Protein AF-A0AAW1UEE5-F1 (afdb_monomer_lite)

Organism: NCBI:txid420089

InterPro domains:
  IPR000192 Aminotransferase class V domain [PF00266] (2-123)
  IPR015421 Pyridoxal phosphate-dependent transferase, major domain [G3DSA:3.40.640.10] (1-129)
  IPR015424 Pyridoxal phosphate-dependent transferase [SSF53383] (2-123)
  IPR022278 Phosphoserine aminotransferase [PTHR43247] (2-123)

Foldseek 3Di:
DKDKDWDFLLVLLLVCLVVQCPQQQEEEFAPLDDSSVSSQVSNVVRGHYHYQDDDDDVDRADDDDLVSGPDDLRGREYEYEQDDPVRNHHNPDDRQDPRPHAYEYECQVPPPPDDDPPVRGQWYWYGPDRTMIMIDGD

Secondary structure (DSSP, 8-state):
-EEEEESHHHHHHHHHHHHHTTTTSEEEEE--SHHHHHHHHHHTTTSEEEEEE-S--SSTTPPPPGGG----TT-S-EEEESEETTTTEE-SS----TT-PPEEEE-TTTTTTS---GGG-SEEEEEEETTEEEEEE-

Radius of gyration: 13.69 Å; chains: 1; bounding box: 31×35×30 Å

Sequence (138 aa):
MVLFMQGGELGGFATIALNRINTTWSADYILTGTLSNEAAKETAKYGKVNPLVYPLADRPGSIPDQLSWNLNRDTSYFYYCDNKTVDGVEFPFISNNPHNVPLVADMSSSTMIKSVYVSKFGLESAILSDYISILIFI

pLDDT: mean 71.36, std 13.3, range [38.03, 91.62]

Structure (mmCIF, N/CA/C/O backbone):
data_AF-A0AAW1UEE5-F1
#
_entry.id   AF-A0AAW1UEE5-F1
#
loop_
_atom_site.group_PDB
_atom_site.id
_atom_site.type_symbol
_atom_site.label_atom_id
_atom_site.label_alt_id
_atom_site.label_comp_id
_atom_site.label_asym_id
_atom_site.label_entity_id
_atom_site.label_seq_id
_atom_site.pdbx_PDB_ins_code
_atom_site.Cartn_x
_atom_site.Cartn_y
_atom_site.Cartn_z
_atom_site.occupancy
_atom_site.B_iso_or_equiv
_atom_site.auth_seq_id
_atom_site.auth_comp_id
_atom_site.auth_asym_id
_atom_site.auth_atom_id
_atom_site.pdbx_PDB_model_num
ATOM 1 N N . MET A 1 1 ? -8.490 18.384 -2.242 1.00 68.81 1 MET A N 1
ATOM 2 C CA . MET A 1 1 ? -7.670 19.099 -1.234 1.00 68.81 1 MET A CA 1
ATOM 3 C C . MET A 1 1 ? -6.231 18.615 -1.342 1.00 68.81 1 MET A C 1
ATOM 5 O O . MET A 1 1 ? -6.036 17.416 -1.480 1.00 68.81 1 MET A O 1
ATOM 9 N N . VAL A 1 2 ? -5.241 19.511 -1.286 1.00 71.94 2 VAL A N 1
ATOM 10 C CA . VAL A 1 2 ? -3.809 19.153 -1.339 1.00 71.94 2 VAL A CA 1
ATOM 11 C C . VAL A 1 2 ? -3.172 19.463 0.013 1.00 71.94 2 VAL A C 1
ATOM 13 O O . VAL A 1 2 ? -3.335 20.574 0.515 1.00 71.94 2 VAL A O 1
ATOM 16 N N . LEU A 1 3 ? -2.476 18.489 0.598 1.00 71.62 3 LEU A N 1
ATOM 17 C CA . LEU A 1 3 ? -1.823 18.598 1.901 1.00 71.62 3 LEU A CA 1
ATOM 18 C C . LEU A 1 3 ? -0.321 18.326 1.767 1.00 71.62 3 LEU A C 1
ATOM 20 O O . LEU A 1 3 ? 0.074 17.353 1.130 1.00 71.62 3 LEU A O 1
ATOM 24 N N . PHE A 1 4 ? 0.498 19.162 2.406 1.00 75.88 4 PHE A N 1
ATOM 25 C CA . PHE A 1 4 ? 1.945 18.971 2.526 1.00 75.88 4 PHE A CA 1
ATOM 26 C C . PHE A 1 4 ? 2.269 18.548 3.955 1.00 75.88 4 PHE A C 1
ATOM 28 O O . PHE A 1 4 ? 1.895 19.242 4.902 1.00 75.88 4 PHE A O 1
ATOM 35 N N . MET A 1 5 ? 2.953 17.420 4.117 1.00 71.69 5 MET A N 1
ATOM 36 C CA . MET A 1 5 ? 3.274 16.853 5.425 1.00 71.69 5 MET A CA 1
ATOM 37 C C . MET A 1 5 ? 4.755 16.514 5.541 1.00 71.69 5 MET A C 1
ATOM 39 O O . MET A 1 5 ? 5.389 16.076 4.582 1.00 71.69 5 MET A O 1
ATOM 43 N N . GLN A 1 6 ? 5.289 16.694 6.749 1.00 72.06 6 GLN A N 1
ATOM 44 C CA . GLN A 1 6 ? 6.590 16.153 7.131 1.00 72.06 6 GLN A CA 1
ATOM 45 C C . GLN A 1 6 ? 6.452 14.678 7.522 1.00 72.06 6 GLN A C 1
ATOM 47 O O . GLN A 1 6 ? 5.397 14.254 7.992 1.00 72.06 6 GLN A O 1
ATOM 52 N N . GLY A 1 7 ? 7.532 13.914 7.367 1.00 71.38 7 GLY A N 1
ATOM 53 C CA . GLY A 1 7 ? 7.589 12.498 7.757 1.00 71.38 7 GLY A CA 1
ATOM 54 C C . GLY A 1 7 ? 7.940 11.545 6.619 1.00 71.38 7 GLY A C 1
ATOM 55 O O . GLY A 1 7 ? 8.015 10.339 6.854 1.00 71.38 7 GLY A O 1
ATOM 56 N N . GLY A 1 8 ? 8.166 12.082 5.416 1.00 75.00 8 GLY A N 1
ATOM 57 C CA . GLY A 1 8 ? 8.609 11.309 4.263 1.00 75.00 8 GLY A CA 1
ATOM 58 C C . GLY A 1 8 ? 7.694 10.127 3.950 1.00 75.00 8 GLY A C 1
ATOM 59 O O . GLY A 1 8 ? 6.490 10.134 4.235 1.00 75.00 8 GLY A O 1
ATOM 60 N N . GLU A 1 9 ? 8.289 9.096 3.373 1.00 71.56 9 GLU A N 1
ATOM 61 C CA . GLU A 1 9 ? 7.602 7.911 2.869 1.00 71.56 9 GLU A CA 1
ATOM 62 C C . GLU A 1 9 ? 6.808 7.159 3.947 1.00 71.56 9 GLU A C 1
ATOM 64 O O . GLU A 1 9 ? 5.593 6.982 3.835 1.00 71.56 9 GLU A O 1
ATOM 69 N N . LEU A 1 10 ? 7.465 6.819 5.060 1.00 77.19 10 LEU A N 1
ATOM 70 C CA . LEU A 1 10 ? 6.848 6.083 6.168 1.00 77.19 10 LEU A CA 1
ATOM 71 C C . LEU A 1 10 ? 5.711 6.873 6.835 1.00 77.19 10 LEU A C 1
ATOM 73 O O . LEU A 1 10 ? 4.659 6.310 7.145 1.00 77.19 10 LEU A O 1
ATOM 77 N N . GLY A 1 11 ? 5.893 8.185 7.028 1.00 78.56 11 GLY A N 1
ATOM 78 C CA . GLY A 1 11 ? 4.842 9.061 7.552 1.00 78.56 11 GLY A CA 1
ATOM 79 C C . GLY A 1 11 ? 3.645 9.160 6.603 1.00 78.56 11 GLY A C 1
ATOM 80 O O . GLY A 1 11 ? 2.495 9.185 7.050 1.00 78.56 11 GLY A O 1
ATOM 81 N N . GLY A 1 12 ? 3.904 9.147 5.292 1.00 81.25 12 GLY A N 1
ATOM 82 C CA . GLY A 1 12 ? 2.883 9.052 4.253 1.00 81.25 12 GLY A CA 1
ATOM 83 C C . GLY A 1 12 ? 2.066 7.765 4.366 1.00 81.25 12 GLY A C 1
ATOM 84 O O . GLY A 1 12 ? 0.839 7.834 4.442 1.00 81.25 12 GLY A O 1
ATOM 85 N N . PHE A 1 13 ? 2.723 6.606 4.472 1.00 85.00 13 PHE A N 1
ATOM 86 C CA . PHE A 1 13 ? 2.051 5.307 4.608 1.00 85.00 13 PHE A CA 1
ATOM 87 C C . PHE A 1 13 ? 1.159 5.230 5.848 1.00 85.00 13 PHE A C 1
ATOM 89 O O . PHE A 1 13 ? -0.001 4.827 5.746 1.00 85.00 13 PHE A O 1
ATOM 96 N N . ALA A 1 14 ? 1.660 5.679 7.001 1.00 85.12 14 ALA A N 1
ATOM 97 C CA . ALA A 1 14 ? 0.873 5.719 8.230 1.00 85.12 14 ALA A CA 1
ATOM 98 C C . ALA A 1 14 ? -0.343 6.654 8.100 1.00 85.12 14 ALA A C 1
ATOM 100 O O . ALA A 1 14 ? -1.446 6.314 8.530 1.00 85.12 14 ALA A O 1
ATOM 101 N N . THR A 1 15 ? -0.166 7.812 7.457 1.00 84.06 15 THR A N 1
ATOM 102 C CA . THR A 1 15 ? -1.253 8.775 7.234 1.00 84.06 15 THR A CA 1
ATOM 103 C C . THR A 1 15 ? -2.335 8.196 6.326 1.00 84.06 15 THR A C 1
ATOM 105 O O . THR A 1 15 ? -3.519 8.317 6.638 1.00 84.06 15 THR A O 1
ATOM 108 N N . ILE A 1 16 ? -1.952 7.537 5.230 1.00 84.12 16 ILE A N 1
ATOM 109 C CA . ILE A 1 16 ? -2.886 6.854 4.323 1.00 84.12 16 ILE A CA 1
ATOM 110 C C . ILE A 1 16 ? -3.688 5.809 5.094 1.00 84.12 16 ILE A C 1
ATOM 112 O O . ILE A 1 16 ? -4.919 5.850 5.071 1.00 84.12 16 ILE A O 1
ATOM 116 N N . ALA A 1 17 ? -2.994 4.919 5.809 1.00 86.12 17 ALA A N 1
ATOM 117 C CA . ALA A 1 17 ? -3.621 3.841 6.558 1.00 86.12 17 ALA A CA 1
ATOM 118 C C . ALA A 1 17 ? -4.637 4.390 7.567 1.00 86.12 17 ALA A C 1
ATOM 120 O O . ALA A 1 17 ? -5.812 4.038 7.512 1.00 86.12 17 ALA A O 1
ATOM 121 N N . LEU A 1 18 ? -4.229 5.326 8.425 1.00 86.50 18 LEU A N 1
ATOM 122 C CA . LEU A 1 18 ? -5.096 5.889 9.464 1.00 86.50 18 LEU A CA 1
ATOM 123 C C . LEU A 1 18 ? -6.317 6.637 8.907 1.00 86.50 18 LEU A C 1
ATOM 125 O O . LEU A 1 18 ? -7.388 6.587 9.508 1.00 86.50 18 LEU A O 1
ATOM 129 N N . ASN A 1 19 ? -6.185 7.309 7.761 1.00 85.00 19 ASN A N 1
ATOM 130 C CA . ASN A 1 19 ? -7.297 8.052 7.163 1.00 85.00 19 ASN A CA 1
ATOM 131 C C . ASN A 1 19 ? -8.251 7.168 6.349 1.00 85.00 19 ASN A C 1
ATOM 133 O O . ASN A 1 19 ? -9.409 7.547 6.163 1.00 85.00 19 ASN A O 1
ATOM 137 N N . ARG A 1 20 ? -7.783 6.025 5.828 1.00 83.31 20 ARG A N 1
ATOM 138 C CA . ARG A 1 20 ? -8.552 5.205 4.879 1.00 83.31 20 ARG A CA 1
ATOM 139 C C . ARG A 1 20 ? -8.969 3.835 5.396 1.00 83.31 20 ARG A C 1
ATOM 141 O O . ARG A 1 20 ? -9.909 3.287 4.844 1.00 83.31 20 ARG A O 1
ATOM 148 N N . ILE A 1 21 ? -8.375 3.292 6.459 1.00 87.00 21 ILE A N 1
ATOM 149 C CA . ILE A 1 21 ? -8.714 1.944 6.966 1.00 87.00 21 ILE A CA 1
ATOM 150 C C . ILE A 1 21 ? -10.038 1.874 7.751 1.00 87.00 21 ILE A C 1
ATOM 152 O O . ILE A 1 21 ? -10.504 0.798 8.110 1.00 87.00 21 ILE A O 1
ATOM 156 N N . ASN A 1 22 ? -10.659 3.018 8.035 1.00 82.69 22 ASN A N 1
ATOM 157 C CA . ASN A 1 22 ? -11.736 3.164 9.020 1.00 82.69 22 ASN A CA 1
ATOM 158 C C . ASN A 1 22 ? -13.105 2.570 8.628 1.00 82.69 22 ASN A C 1
ATOM 160 O O . ASN A 1 22 ? -13.995 2.531 9.474 1.00 82.69 22 ASN A O 1
ATOM 164 N N . THR A 1 23 ? -13.301 2.131 7.381 1.00 81.19 23 THR A N 1
ATOM 165 C CA . THR A 1 23 ? -14.616 1.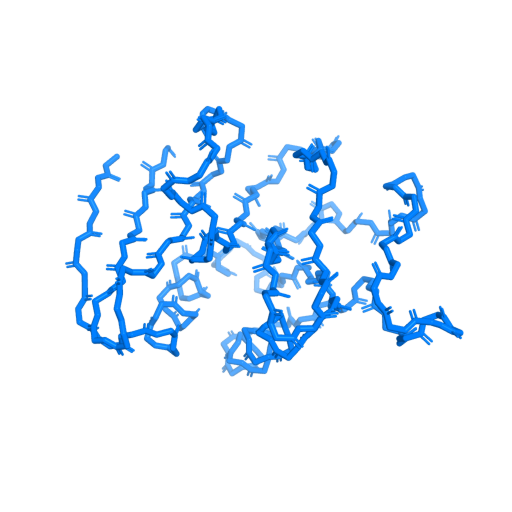650 6.915 1.00 81.19 23 THR A CA 1
ATOM 166 C C . THR A 1 23 ? -14.843 0.187 7.289 1.00 81.19 23 THR A C 1
ATOM 168 O O . THR A 1 23 ? -15.888 -0.171 7.824 1.00 81.19 23 THR A O 1
ATOM 171 N N . THR A 1 24 ? -13.850 -0.664 7.040 1.00 86.44 24 THR A N 1
ATOM 172 C CA . THR A 1 24 ? -13.925 -2.121 7.241 1.00 86.44 24 THR A CA 1
ATOM 173 C C . THR A 1 24 ? -12.729 -2.684 8.001 1.00 86.44 24 THR A C 1
ATOM 175 O O . THR A 1 24 ? -12.647 -3.894 8.204 1.00 86.44 24 THR A O 1
ATOM 178 N N . TRP A 1 25 ? -11.790 -1.829 8.423 1.00 89.06 25 TRP A N 1
ATOM 179 C CA . TRP A 1 25 ? -10.540 -2.223 9.079 1.00 89.06 25 TRP A CA 1
ATOM 180 C C . TRP A 1 25 ? -9.696 -3.195 8.253 1.00 89.06 25 TRP A C 1
ATOM 182 O O . TRP A 1 25 ? -8.877 -3.940 8.795 1.00 89.06 25 TRP A O 1
ATOM 192 N N . SER A 1 26 ? -9.897 -3.192 6.934 1.00 90.25 26 SER A N 1
ATOM 193 C CA . SER A 1 26 ? -9.145 -4.003 5.991 1.00 90.25 26 SER A CA 1
ATOM 194 C C . SER A 1 26 ? -8.763 -3.199 4.755 1.00 90.25 26 SER A C 1
ATOM 196 O O . SER A 1 26 ? -9.494 -2.293 4.357 1.00 90.25 26 SER A O 1
ATOM 198 N N . ALA A 1 27 ? -7.597 -3.500 4.193 1.00 88.81 27 ALA A N 1
ATOM 199 C CA . ALA A 1 27 ? -7.069 -2.848 3.006 1.00 88.81 27 ALA A CA 1
ATOM 200 C C . ALA A 1 27 ? -6.366 -3.864 2.108 1.00 88.81 27 ALA A C 1
ATOM 202 O O . ALA A 1 27 ? -5.677 -4.772 2.585 1.00 88.81 27 ALA A O 1
ATOM 203 N N . ASP A 1 28 ? -6.519 -3.691 0.805 1.00 88.56 28 ASP A N 1
ATOM 204 C CA . ASP A 1 28 ? -5.988 -4.607 -0.193 1.00 88.56 28 ASP A CA 1
ATOM 205 C C . ASP A 1 28 ? -4.751 -3.993 -0.846 1.00 88.56 28 ASP A C 1
ATOM 207 O O . ASP A 1 28 ? -4.779 -2.855 -1.314 1.00 88.56 28 ASP A O 1
ATOM 211 N N . TYR A 1 29 ? -3.657 -4.751 -0.867 1.00 86.69 29 TYR A N 1
ATOM 212 C CA . TYR A 1 29 ? -2.350 -4.266 -1.298 1.00 86.69 29 TYR A CA 1
ATOM 213 C C . TYR A 1 29 ? -1.821 -5.073 -2.477 1.00 86.69 29 TYR A C 1
ATOM 215 O O . TYR A 1 29 ? -1.714 -6.300 -2.414 1.00 86.69 29 TYR A O 1
ATOM 223 N N . ILE A 1 30 ? -1.421 -4.372 -3.536 1.00 83.38 30 ILE A N 1
ATOM 224 C CA . ILE A 1 30 ? -0.684 -4.964 -4.651 1.00 83.38 30 ILE A CA 1
ATOM 225 C C . ILE A 1 30 ? 0.807 -4.864 -4.338 1.00 83.38 30 ILE A C 1
ATOM 227 O O . ILE A 1 30 ? 1.381 -3.775 -4.367 1.00 83.38 30 ILE A O 1
ATOM 231 N N . LEU A 1 31 ? 1.432 -5.998 -4.008 1.00 83.06 31 LEU A N 1
ATOM 232 C CA . LEU A 1 31 ? 2.833 -6.038 -3.594 1.00 83.06 31 LEU A CA 1
ATOM 233 C C . LEU A 1 31 ? 3.722 -6.358 -4.794 1.00 83.06 31 LEU A C 1
ATOM 235 O O . LEU A 1 31 ? 3.947 -7.515 -5.142 1.00 83.06 31 LEU A O 1
ATOM 239 N N . THR A 1 32 ? 4.224 -5.310 -5.437 1.00 75.81 32 THR A N 1
ATOM 240 C CA . THR A 1 32 ? 5.096 -5.412 -6.616 1.00 75.81 32 THR A CA 1
ATOM 241 C C . THR A 1 32 ? 6.561 -5.117 -6.310 1.00 75.81 32 THR A C 1
ATOM 243 O O . THR A 1 32 ? 7.431 -5.461 -7.105 1.00 75.81 32 THR A O 1
ATOM 246 N N . GLY A 1 33 ? 6.853 -4.520 -5.154 1.00 75.50 33 GLY A N 1
ATOM 247 C CA . GLY A 1 33 ? 8.205 -4.125 -4.772 1.00 75.50 33 GLY A CA 1
ATOM 248 C C . GLY A 1 33 ? 8.346 -3.724 -3.304 1.00 75.50 33 GLY A C 1
ATOM 249 O O . GLY A 1 33 ? 7.393 -3.791 -2.522 1.00 75.50 33 GLY A O 1
ATOM 250 N N . THR A 1 34 ? 9.546 -3.298 -2.900 1.00 77.88 34 THR A N 1
ATOM 251 C CA . THR A 1 34 ? 9.848 -2.970 -1.486 1.00 77.88 34 THR A CA 1
ATOM 252 C C . THR A 1 34 ? 8.910 -1.914 -0.897 1.00 77.88 34 THR A C 1
ATOM 254 O O . THR A 1 34 ? 8.448 -2.114 0.218 1.00 77.88 34 THR A O 1
ATOM 257 N N . LEU A 1 35 ? 8.541 -0.865 -1.645 1.00 78.06 35 LEU A N 1
ATOM 258 C CA . LEU A 1 35 ? 7.686 0.217 -1.129 1.00 78.06 35 LEU A CA 1
ATOM 259 C C . LEU A 1 35 ? 6.282 -0.280 -0.815 1.00 78.06 35 LEU A C 1
ATOM 261 O O . LEU A 1 35 ? 5.793 -0.111 0.294 1.00 78.06 35 LEU A O 1
ATOM 265 N N . SER A 1 36 ? 5.672 -1.015 -1.747 1.00 80.06 36 SER A N 1
ATOM 266 C CA . SER A 1 36 ? 4.376 -1.651 -1.501 1.00 80.06 36 SER A CA 1
ATOM 267 C C . SER A 1 36 ? 4.409 -2.623 -0.314 1.00 80.06 36 SER A C 1
ATOM 269 O O . SER A 1 36 ? 3.443 -2.695 0.444 1.00 80.06 36 SER A O 1
ATOM 271 N N . ASN A 1 37 ? 5.535 -3.319 -0.098 1.00 84.19 37 ASN A N 1
ATOM 272 C CA . ASN A 1 37 ? 5.729 -4.180 1.070 1.00 84.19 37 ASN A CA 1
ATOM 273 C C . ASN A 1 37 ? 5.862 -3.379 2.372 1.00 84.19 37 ASN A C 1
ATOM 275 O O . ASN A 1 37 ? 5.346 -3.805 3.402 1.00 84.19 37 ASN A O 1
ATOM 279 N N . GLU A 1 38 ? 6.555 -2.243 2.355 1.00 86.44 38 GLU A N 1
ATOM 280 C CA . GLU A 1 38 ? 6.691 -1.361 3.516 1.00 86.44 38 GLU A CA 1
ATOM 281 C C . GLU A 1 38 ? 5.370 -0.678 3.864 1.00 86.44 38 GLU A C 1
ATOM 283 O O . GLU A 1 38 ? 4.960 -0.717 5.022 1.00 86.44 38 GLU A O 1
ATOM 288 N N . ALA A 1 39 ? 4.636 -0.178 2.871 1.00 85.56 39 ALA A N 1
ATOM 289 C CA . ALA A 1 39 ? 3.305 0.388 3.055 1.00 85.56 39 ALA A CA 1
ATOM 290 C C . ALA A 1 39 ? 2.314 -0.639 3.633 1.00 85.56 39 ALA A C 1
ATOM 292 O O . ALA A 1 39 ? 1.532 -0.323 4.535 1.00 85.56 39 ALA A O 1
ATOM 293 N N . ALA A 1 40 ? 2.377 -1.891 3.168 1.00 88.44 40 ALA A N 1
ATOM 294 C CA . ALA A 1 40 ? 1.598 -2.992 3.726 1.00 88.44 40 ALA A CA 1
ATOM 295 C C . ALA A 1 40 ? 1.995 -3.304 5.177 1.00 88.44 40 ALA A C 1
ATOM 297 O O . ALA A 1 40 ? 1.128 -3.445 6.038 1.00 88.44 40 ALA A O 1
ATOM 298 N N . LYS A 1 41 ? 3.298 -3.373 5.479 1.00 89.94 41 LYS A N 1
ATOM 299 C CA . LYS A 1 41 ? 3.791 -3.573 6.853 1.00 89.94 41 LYS A CA 1
ATOM 300 C C . LYS A 1 41 ? 3.353 -2.448 7.787 1.00 89.94 41 LYS A C 1
ATOM 302 O O . LYS A 1 41 ? 2.997 -2.724 8.929 1.00 89.94 41 LYS A O 1
ATOM 307 N 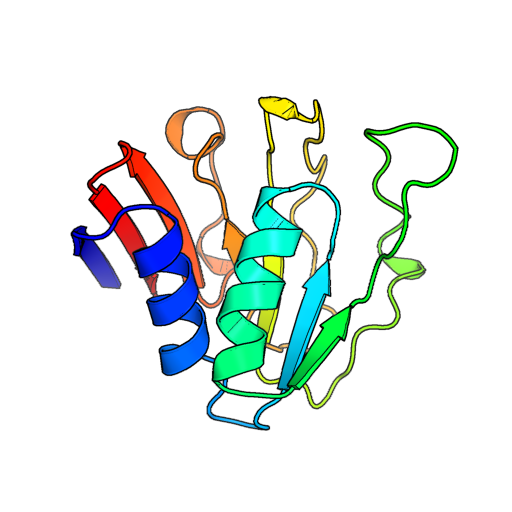N . GLU A 1 42 ? 3.366 -1.205 7.314 1.00 89.94 42 GLU A N 1
ATOM 308 C CA . GLU A 1 42 ? 2.918 -0.055 8.097 1.00 89.94 42 GLU A CA 1
ATOM 309 C C . GLU A 1 42 ? 1.416 -0.140 8.378 1.00 89.94 42 GLU A C 1
ATOM 311 O O . GLU A 1 42 ? 0.978 -0.010 9.518 1.00 89.94 42 GLU A O 1
ATOM 316 N N . THR A 1 43 ? 0.624 -0.467 7.359 1.00 89.56 43 THR A N 1
ATOM 317 C CA . THR A 1 43 ? -0.836 -0.598 7.470 1.00 89.56 43 THR A CA 1
ATOM 318 C C . THR A 1 43 ? -1.257 -1.736 8.391 1.00 89.56 43 THR A C 1
ATOM 320 O O . THR A 1 43 ? -2.230 -1.603 9.136 1.00 89.56 43 THR A O 1
ATOM 323 N N . ALA A 1 44 ? -0.494 -2.831 8.410 1.00 91.00 44 ALA A N 1
ATOM 324 C CA . ALA A 1 44 ? -0.736 -3.971 9.289 1.00 91.00 44 ALA A CA 1
ATOM 325 C C . ALA A 1 44 ? -0.684 -3.615 10.789 1.00 91.00 44 ALA A C 1
ATOM 327 O O . ALA A 1 44 ? -1.188 -4.375 11.612 1.00 91.00 44 ALA A O 1
ATOM 328 N N . LYS A 1 45 ? -0.116 -2.457 11.162 1.00 91.50 45 LYS A N 1
ATOM 329 C CA . LYS A 1 45 ? -0.164 -1.943 12.542 1.00 91.50 45 LYS A CA 1
ATOM 330 C C . LYS A 1 45 ? -1.548 -1.422 12.939 1.00 91.50 45 LYS A C 1
ATOM 332 O O . LYS A 1 45 ? -1.845 -1.355 14.129 1.00 91.50 45 LYS A O 1
ATOM 337 N N . TYR A 1 46 ? -2.372 -1.034 11.964 1.00 90.00 46 TYR A N 1
ATOM 338 C CA . TYR A 1 46 ? -3.646 -0.340 12.177 1.00 90.00 46 TYR A CA 1
ATOM 339 C C . TYR A 1 46 ? -4.870 -1.171 11.776 1.00 90.00 46 TYR A C 1
ATOM 341 O O . TYR A 1 46 ? -5.968 -0.902 12.255 1.00 90.00 46 TYR A O 1
ATOM 349 N N . GLY A 1 47 ? -4.706 -2.183 10.922 1.00 89.31 47 GLY A N 1
ATOM 350 C CA . GLY A 1 47 ? -5.790 -3.080 10.529 1.00 89.31 47 GLY A CA 1
ATOM 351 C C . GLY A 1 47 ? -5.313 -4.254 9.678 1.00 89.31 47 GLY A C 1
ATOM 352 O O . GLY A 1 47 ? -4.124 -4.560 9.610 1.00 89.31 47 GLY A O 1
ATOM 353 N N . LYS A 1 48 ? -6.255 -4.952 9.043 1.00 91.62 48 LYS A N 1
ATOM 354 C CA . LYS A 1 48 ? -5.973 -6.158 8.264 1.00 91.62 48 LYS A CA 1
ATOM 355 C C . LYS A 1 48 ? -5.483 -5.803 6.862 1.00 91.62 48 LYS A C 1
ATOM 357 O O . LYS A 1 48 ? -6.156 -5.093 6.125 1.00 91.62 48 LYS A O 1
ATOM 362 N N . VAL A 1 49 ? -4.355 -6.373 6.458 1.00 89.81 49 VAL A N 1
ATOM 363 C CA . VAL A 1 49 ? -3.854 -6.253 5.085 1.00 89.81 49 VAL A CA 1
ATOM 364 C C . VAL A 1 49 ? -4.137 -7.539 4.323 1.00 89.81 49 VAL A C 1
ATOM 366 O O . VAL A 1 49 ? -3.750 -8.620 4.769 1.00 89.81 49 VAL A O 1
ATOM 369 N N . ASN A 1 50 ? -4.795 -7.419 3.172 1.00 87.81 50 ASN A N 1
ATOM 370 C CA . ASN A 1 50 ? -4.968 -8.510 2.223 1.00 87.81 50 ASN A CA 1
ATOM 371 C C . ASN A 1 50 ? -3.947 -8.326 1.084 1.00 87.81 50 ASN A C 1
ATOM 373 O O . ASN A 1 50 ? -4.113 -7.438 0.244 1.00 87.81 50 ASN A O 1
ATOM 377 N N . PRO A 1 51 ? -2.865 -9.118 1.048 1.00 83.31 51 PRO A N 1
ATOM 378 C CA . PRO A 1 51 ? -1.915 -9.070 -0.054 1.00 83.31 51 PRO A CA 1
ATOM 379 C C . PRO A 1 51 ? -2.534 -9.737 -1.289 1.00 83.31 51 PRO A C 1
ATOM 381 O O . PRO A 1 51 ? -2.850 -10.924 -1.262 1.00 83.31 51 PRO A O 1
ATOM 384 N N . LEU A 1 52 ? -2.718 -8.980 -2.370 1.00 76.00 52 LEU A N 1
ATOM 385 C CA . LEU A 1 52 ? -3.345 -9.474 -3.603 1.00 76.00 52 LEU A CA 1
ATOM 386 C C . LEU A 1 52 ? -2.354 -10.071 -4.595 1.00 76.00 52 LEU A C 1
ATOM 388 O O . LEU A 1 52 ? -2.713 -10.922 -5.405 1.00 76.00 52 LEU A O 1
ATOM 392 N N . VAL A 1 53 ? -1.107 -9.623 -4.531 1.00 68.19 53 VAL A N 1
ATOM 393 C CA . VAL A 1 53 ? -0.017 -10.114 -5.369 1.00 68.19 53 VAL A CA 1
ATOM 394 C C . VAL A 1 53 ? 1.150 -10.399 -4.440 1.00 68.19 53 VAL A C 1
ATOM 396 O O . VAL A 1 53 ? 1.631 -9.492 -3.775 1.00 68.19 53 VAL A O 1
ATOM 399 N N . TYR A 1 54 ? 1.542 -11.667 -4.330 1.00 54.84 54 TYR A N 1
ATOM 400 C CA . TYR A 1 54 ? 2.689 -12.148 -3.554 1.00 54.84 54 TYR A CA 1
ATOM 401 C C . TYR A 1 54 ? 3.022 -13.564 -4.061 1.00 54.84 54 TYR A C 1
ATOM 403 O O . TYR A 1 54 ? 2.099 -14.380 -4.064 1.00 54.84 54 TYR A O 1
ATOM 411 N N . PRO A 1 55 ? 4.250 -13.945 -4.467 1.00 48.75 55 PRO A N 1
ATOM 412 C CA . PRO A 1 55 ? 5.492 -13.201 -4.680 1.00 48.75 55 PRO A CA 1
ATOM 413 C C . PRO A 1 55 ? 5.900 -13.107 -6.173 1.00 48.75 55 PRO A C 1
ATOM 415 O O . PRO A 1 55 ? 5.314 -13.757 -7.033 1.00 48.75 55 PRO A O 1
ATOM 418 N N . LEU A 1 56 ? 6.949 -12.310 -6.430 1.00 47.69 56 LEU A N 1
ATOM 419 C CA . LEU A 1 56 ? 7.918 -12.391 -7.541 1.00 47.69 56 LEU A CA 1
ATOM 420 C C . LEU A 1 56 ? 7.659 -13.512 -8.575 1.00 47.69 56 LEU A C 1
ATOM 422 O O . LEU A 1 56 ? 8.238 -14.592 -8.473 1.00 47.69 56 LEU A O 1
ATOM 426 N N . ALA A 1 57 ? 6.818 -13.273 -9.580 1.00 38.03 57 ALA A N 1
ATOM 427 C CA . ALA A 1 57 ? 6.558 -14.257 -10.628 1.00 38.03 57 ALA A CA 1
ATOM 428 C C . ALA A 1 57 ? 7.761 -14.358 -11.574 1.00 38.03 57 ALA A C 1
ATOM 430 O O . ALA A 1 57 ? 7.835 -13.564 -12.502 1.00 38.03 57 ALA A O 1
ATOM 431 N N . ASP A 1 58 ? 8.698 -15.283 -11.323 1.00 48.47 58 ASP A N 1
ATOM 432 C CA . ASP A 1 58 ? 9.823 -15.736 -12.177 1.00 48.47 58 ASP A CA 1
ATOM 433 C C . ASP A 1 58 ? 10.783 -14.664 -12.754 1.00 48.47 58 ASP A C 1
ATOM 435 O O . ASP A 1 58 ? 11.856 -14.981 -13.270 1.00 48.47 58 ASP A O 1
ATOM 439 N N . ARG A 1 59 ? 10.432 -13.382 -12.639 1.00 51.16 59 ARG A N 1
ATOM 440 C CA . ARG A 1 59 ? 11.120 -12.177 -13.079 1.00 51.16 59 ARG A CA 1
ATOM 441 C C . ARG A 1 59 ? 10.668 -11.015 -12.181 1.00 51.16 59 ARG A C 1
ATOM 443 O O . ARG A 1 59 ? 9.486 -10.662 -12.197 1.00 51.16 59 ARG A O 1
ATOM 450 N N . PRO A 1 60 ? 11.570 -10.383 -11.413 1.00 51.38 60 PRO A N 1
ATOM 451 C CA . PRO A 1 60 ? 11.273 -9.074 -10.831 1.00 51.38 60 PRO A CA 1
ATOM 452 C C . PRO A 1 60 ? 10.854 -8.113 -11.960 1.00 51.38 60 PRO A C 1
ATOM 454 O O . PRO A 1 60 ? 11.470 -8.130 -13.025 1.00 51.38 60 PRO A O 1
ATOM 457 N N . GLY A 1 61 ? 9.781 -7.337 -11.772 1.00 54.16 61 GLY A N 1
ATOM 458 C CA . GLY A 1 61 ? 9.311 -6.375 -12.784 1.00 54.16 61 GLY A CA 1
ATOM 459 C C . GLY A 1 61 ? 7.933 -6.638 -13.408 1.00 54.16 61 GLY A C 1
ATOM 460 O O . GLY A 1 61 ? 7.384 -5.730 -14.021 1.00 54.16 61 GLY A O 1
ATOM 461 N N . SER A 1 62 ? 7.356 -7.844 -13.298 1.00 61.06 62 SER A N 1
ATOM 462 C CA . SER A 1 62 ? 6.072 -8.159 -13.959 1.00 61.06 62 SER A CA 1
ATOM 463 C C . SER A 1 62 ? 4.856 -7.974 -13.052 1.00 61.06 62 SER A C 1
ATOM 465 O O . SER A 1 62 ? 4.753 -8.584 -11.990 1.00 61.06 62 SER A O 1
ATOM 467 N N . ILE A 1 63 ? 3.908 -7.159 -13.518 1.00 69.31 63 ILE A N 1
ATOM 468 C CA . ILE A 1 63 ? 2.594 -6.953 -12.904 1.00 69.31 63 ILE A CA 1
ATOM 469 C C . ILE A 1 63 ? 1.613 -7.946 -13.551 1.00 69.31 63 ILE A C 1
ATOM 471 O O . ILE A 1 63 ? 1.507 -7.953 -14.780 1.00 69.31 63 ILE A O 1
ATOM 475 N N . PRO A 1 64 ? 0.911 -8.795 -12.776 1.00 69.50 64 PRO A N 1
ATOM 476 C CA . PRO A 1 64 ? -0.077 -9.715 -13.333 1.00 69.50 64 PRO A CA 1
ATOM 477 C C . PRO A 1 64 ? -1.280 -8.952 -13.896 1.00 69.50 64 PRO A C 1
ATOM 479 O O . PRO A 1 64 ? -1.586 -7.850 -13.437 1.00 69.50 64 PRO A O 1
ATOM 482 N N . ASP A 1 65 ? -1.969 -9.553 -14.869 1.00 73.88 65 ASP A N 1
ATOM 483 C CA . ASP A 1 65 ? -3.160 -8.966 -15.490 1.00 73.88 65 ASP A CA 1
ATOM 484 C C . ASP A 1 65 ? -4.176 -8.532 -14.425 1.00 73.88 65 ASP A C 1
ATOM 486 O O . ASP A 1 65 ? -4.445 -9.257 -13.466 1.00 73.88 65 ASP A O 1
ATOM 490 N N . GLN A 1 66 ? -4.752 -7.345 -14.597 1.00 71.75 66 GLN A N 1
ATOM 491 C CA . GLN A 1 66 ? -5.707 -6.780 -13.654 1.00 71.75 66 GLN A CA 1
ATOM 492 C C . GLN A 1 66 ? -6.922 -7.695 -13.412 1.00 71.75 66 GLN A C 1
ATOM 494 O O . GLN A 1 66 ? -7.462 -7.732 -12.307 1.00 71.75 66 GLN A O 1
ATOM 499 N N . LEU A 1 67 ? -7.339 -8.462 -14.422 1.00 73.69 67 LEU A N 1
ATOM 500 C CA . LEU A 1 67 ? -8.446 -9.414 -14.326 1.00 73.69 67 LEU A CA 1
ATOM 501 C C . LEU A 1 67 ? -8.143 -10.591 -13.394 1.00 73.69 67 LEU A C 1
ATOM 503 O O . LEU A 1 67 ? -9.073 -11.245 -12.924 1.00 73.69 67 LEU A O 1
ATOM 507 N N . SER A 1 68 ? -6.868 -10.877 -13.119 1.00 73.44 68 SER A N 1
ATOM 508 C CA . SER A 1 68 ? -6.479 -11.945 -12.199 1.00 73.44 68 SER A CA 1
ATOM 509 C C . SER A 1 68 ? -6.460 -11.494 -10.738 1.00 73.44 68 SER A C 1
ATOM 511 O O . SER A 1 68 ? -6.194 -12.312 -9.856 1.00 73.44 68 SER A O 1
ATOM 513 N N . TRP A 1 69 ? -6.673 -10.206 -10.455 1.00 77.88 69 TRP A N 1
ATOM 514 C CA . TRP A 1 69 ? -6.606 -9.688 -9.094 1.00 77.88 69 TRP A CA 1
ATOM 515 C C . TRP A 1 69 ? -7.888 -10.030 -8.340 1.00 77.88 69 TRP A C 1
ATOM 517 O O . TRP A 1 69 ? -8.986 -9.619 -8.715 1.00 77.88 69 TRP A O 1
ATOM 527 N N . ASN A 1 70 ? -7.746 -10.761 -7.237 1.00 76.88 70 ASN A N 1
ATOM 528 C CA . ASN A 1 70 ? -8.867 -11.108 -6.371 1.00 76.88 70 ASN A CA 1
ATOM 529 C C . ASN A 1 70 ? -9.199 -9.954 -5.410 1.00 76.88 70 ASN A C 1
ATOM 531 O O . ASN A 1 70 ? -8.940 -10.040 -4.213 1.00 76.88 70 ASN A O 1
ATOM 535 N N . LEU A 1 71 ? -9.721 -8.858 -5.958 1.00 76.62 71 LEU A N 1
ATOM 536 C CA . LEU A 1 71 ? -10.046 -7.636 -5.222 1.00 76.62 71 LEU A CA 1
ATOM 537 C C . LEU A 1 71 ? -11.209 -7.871 -4.245 1.00 76.62 71 LEU A C 1
ATOM 539 O O . LEU A 1 71 ? -12.312 -8.244 -4.655 1.00 76.62 71 LEU A O 1
ATOM 543 N N . ASN A 1 72 ? -10.993 -7.609 -2.956 1.00 79.19 72 ASN A N 1
ATOM 544 C CA . ASN A 1 72 ? -12.043 -7.706 -1.953 1.00 79.19 72 ASN A CA 1
ATOM 545 C C . ASN A 1 72 ? -12.989 -6.496 -2.041 1.00 79.19 72 ASN A C 1
ATOM 547 O O . ASN A 1 72 ? -12.572 -5.346 -1.921 1.00 79.19 72 ASN A O 1
ATOM 551 N N . ARG A 1 73 ? -14.289 -6.755 -2.217 1.00 79.38 73 ARG A N 1
ATOM 552 C CA . ARG A 1 73 ? -15.328 -5.711 -2.272 1.00 79.38 73 ARG A CA 1
ATOM 553 C C . ARG A 1 73 ? -15.540 -5.006 -0.935 1.00 79.38 73 ARG A C 1
ATOM 555 O O . ARG A 1 73 ? -15.922 -3.843 -0.932 1.00 79.38 73 ARG A O 1
ATOM 562 N N . ASP A 1 74 ? -15.251 -5.694 0.166 1.00 83.56 74 ASP A N 1
ATOM 563 C CA . ASP A 1 74 ? -15.440 -5.203 1.532 1.00 83.56 74 ASP A CA 1
ATOM 564 C C . ASP A 1 74 ? -14.144 -4.618 2.119 1.00 83.56 74 ASP A C 1
ATOM 566 O O . ASP A 1 74 ? -13.953 -4.567 3.335 1.00 83.56 74 ASP A O 1
ATOM 570 N N . THR A 1 75 ? -13.211 -4.195 1.267 1.00 86.56 75 THR A N 1
ATOM 571 C CA . THR A 1 75 ? -11.984 -3.520 1.697 1.00 86.56 75 THR A CA 1
ATOM 572 C C . THR A 1 75 ? -12.202 -2.010 1.770 1.00 86.56 75 THR A C 1
ATOM 574 O O . THR A 1 75 ? -12.999 -1.442 1.025 1.00 86.56 75 THR A O 1
ATOM 577 N N . SER A 1 76 ? -11.508 -1.337 2.683 1.00 86.62 76 SER A N 1
ATOM 578 C CA . SER A 1 76 ? -11.671 0.108 2.882 1.00 86.62 76 SER A CA 1
ATOM 579 C C . SER A 1 76 ? -10.980 0.918 1.789 1.00 86.62 76 SER A C 1
ATOM 581 O O . SER A 1 76 ? -11.437 2.004 1.439 1.00 86.62 76 SER A O 1
ATOM 583 N N . TYR A 1 77 ? -9.875 0.398 1.253 1.00 85.75 77 TYR A N 1
ATOM 584 C CA . TYR A 1 77 ? -9.181 0.967 0.106 1.00 85.75 77 TYR A CA 1
ATOM 585 C C . TYR A 1 77 ? -8.278 -0.065 -0.577 1.00 85.75 77 TYR A C 1
ATOM 587 O O . TYR A 1 77 ? -7.859 -1.056 0.027 1.00 85.75 77 TYR A O 1
ATOM 595 N N . PHE A 1 78 ? -7.952 0.217 -1.836 1.00 85.81 78 PHE A N 1
ATOM 596 C CA . PHE A 1 78 ? -6.927 -0.482 -2.604 1.00 85.81 78 PHE A CA 1
ATOM 597 C C . PHE A 1 78 ? -5.654 0.351 -2.646 1.00 85.81 78 PHE A C 1
ATOM 599 O O . PHE A 1 78 ? -5.731 1.546 -2.913 1.00 85.81 78 PHE A O 1
ATOM 606 N N . TYR A 1 79 ? -4.495 -0.266 -2.431 1.00 85.50 79 TYR A N 1
ATOM 607 C CA . TYR A 1 79 ? -3.198 0.397 -2.527 1.00 85.50 79 TYR A CA 1
ATOM 608 C C . TYR A 1 79 ? -2.284 -0.287 -3.545 1.00 85.50 79 TYR A C 1
ATOM 610 O O . TYR A 1 79 ? -2.127 -1.512 -3.538 1.00 85.50 79 TYR A O 1
ATOM 618 N N . TYR A 1 80 ? -1.628 0.516 -4.382 1.00 82.19 80 TYR A N 1
ATOM 619 C CA . TYR A 1 80 ? -0.532 0.070 -5.239 1.00 82.19 80 TYR A CA 1
ATOM 620 C C . TYR A 1 80 ? 0.536 1.161 -5.390 1.00 82.19 80 TYR A C 1
ATOM 622 O O . TYR A 1 80 ? 0.265 2.348 -5.222 1.00 82.19 80 TYR A O 1
ATOM 630 N N . CYS A 1 81 ? 1.760 0.747 -5.708 1.00 79.81 81 CYS A N 1
ATOM 631 C CA . CYS A 1 81 ? 2.866 1.648 -6.026 1.00 79.81 81 CYS A CA 1
ATOM 632 C C . CYS A 1 81 ? 3.019 1.702 -7.549 1.00 79.81 81 CYS A C 1
ATOM 634 O O . CYS A 1 81 ? 3.305 0.673 -8.158 1.00 79.81 81 CYS A O 1
ATOM 636 N N . ASP A 1 82 ? 2.782 2.866 -8.158 1.00 72.62 82 ASP A N 1
ATOM 637 C CA . ASP A 1 82 ? 2.708 3.024 -9.619 1.00 72.62 82 ASP A CA 1
ATOM 638 C C . ASP A 1 82 ? 4.065 2.862 -10.294 1.00 72.62 82 ASP A C 1
ATOM 640 O O . ASP 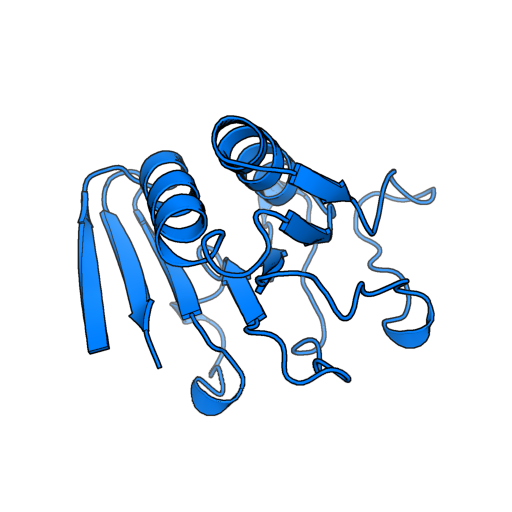A 1 82 ? 4.173 2.254 -11.355 1.00 72.62 82 ASP A O 1
ATOM 644 N N . ASN A 1 83 ? 5.120 3.359 -9.659 1.00 69.94 83 ASN A N 1
ATOM 645 C CA . ASN A 1 83 ? 6.471 3.206 -10.163 1.00 69.94 83 ASN A CA 1
ATOM 646 C C . ASN A 1 83 ? 7.440 3.038 -9.002 1.00 69.94 83 ASN A C 1
ATOM 648 O O . ASN A 1 83 ? 7.488 3.847 -8.072 1.00 69.94 83 ASN A O 1
ATOM 652 N N . LYS A 1 84 ? 8.263 1.998 -9.100 1.00 66.44 84 LYS A N 1
ATOM 653 C CA . LYS A 1 84 ? 9.418 1.811 -8.241 1.00 66.44 84 LYS A CA 1
ATOM 654 C C . LYS A 1 84 ? 10.678 1.707 -9.082 1.00 66.44 84 LYS A C 1
ATOM 656 O O . LYS A 1 84 ? 11.042 0.629 -9.549 1.00 66.44 84 LYS A O 1
ATOM 661 N N . THR A 1 85 ? 11.403 2.820 -9.174 1.00 61.09 85 THR A N 1
ATOM 662 C CA . THR A 1 85 ? 12.671 2.939 -9.911 1.00 61.09 85 THR A CA 1
ATOM 663 C C . THR A 1 85 ? 13.717 1.918 -9.452 1.00 61.09 85 THR A C 1
ATOM 665 O O . THR A 1 85 ? 14.442 1.375 -10.278 1.00 61.09 85 THR A O 1
ATOM 668 N N . VAL A 1 86 ? 13.766 1.613 -8.148 1.00 60.66 86 VAL A N 1
ATOM 669 C CA . VAL A 1 86 ? 14.724 0.651 -7.563 1.00 60.66 86 VAL A CA 1
ATOM 670 C C . VAL A 1 86 ? 14.458 -0.788 -8.015 1.00 60.66 86 VAL A C 1
ATOM 672 O O . VAL A 1 86 ? 15.402 -1.548 -8.199 1.00 60.66 86 VAL A O 1
ATOM 675 N N . ASP A 1 87 ? 13.189 -1.149 -8.221 1.00 60.56 87 ASP A N 1
ATOM 676 C CA . ASP A 1 87 ? 12.800 -2.511 -8.619 1.00 60.56 87 ASP A CA 1
ATOM 677 C C . ASP A 1 87 ? 12.520 -2.615 -10.127 1.00 60.56 87 ASP A C 1
ATOM 679 O O . ASP A 1 87 ? 12.237 -3.702 -10.626 1.00 60.56 87 ASP A O 1
ATOM 683 N N . GLY A 1 88 ? 12.592 -1.495 -10.858 1.00 62.72 88 GLY A N 1
ATOM 684 C CA . GLY A 1 88 ? 12.300 -1.427 -12.290 1.00 62.72 88 GLY A CA 1
ATOM 685 C C . GLY A 1 88 ? 10.851 -1.777 -12.643 1.00 62.72 88 GLY A C 1
ATOM 686 O O . GLY A 1 88 ? 10.594 -2.228 -13.757 1.00 62.72 88 GLY A O 1
ATOM 687 N N . VAL A 1 89 ? 9.915 -1.612 -11.701 1.00 66.69 89 VAL A N 1
ATOM 688 C CA . VAL A 1 89 ? 8.487 -1.889 -11.906 1.00 66.69 89 VAL A CA 1
ATOM 689 C C . VAL A 1 89 ? 7.766 -0.578 -12.177 1.00 66.69 89 VAL A C 1
ATOM 691 O O . VAL A 1 89 ? 7.826 0.337 -11.359 1.00 66.69 89 VAL A O 1
ATOM 694 N N . GLU A 1 90 ? 7.035 -0.510 -13.282 1.00 70.44 90 GLU A N 1
ATOM 695 C CA . GLU A 1 90 ? 6.180 0.622 -13.619 1.00 70.44 90 GLU A CA 1
ATOM 696 C C . GLU A 1 90 ? 4.834 0.105 -14.125 1.00 70.44 90 GLU A C 1
ATOM 698 O O . GLU A 1 90 ? 4.779 -0.754 -15.008 1.00 70.44 90 GLU A O 1
ATOM 703 N N . PHE A 1 91 ? 3.743 0.613 -13.557 1.00 69.94 91 PHE A N 1
ATOM 704 C CA . PHE A 1 91 ? 2.398 0.258 -13.974 1.00 69.94 91 PHE A CA 1
ATOM 705 C C . PHE A 1 91 ? 2.115 0.868 -15.358 1.00 69.94 91 PHE A C 1
ATOM 707 O O . PHE A 1 91 ? 2.179 2.088 -15.537 1.00 69.94 91 PHE A O 1
ATOM 714 N N . PRO A 1 92 ? 1.793 0.039 -16.372 1.00 63.66 92 PRO A N 1
ATOM 715 C CA . PRO A 1 92 ? 1.530 0.534 -17.722 1.00 63.66 92 PRO A CA 1
ATOM 716 C C . PRO A 1 92 ? 0.153 1.203 -17.850 1.00 63.66 92 PRO A C 1
ATOM 718 O O . PRO A 1 92 ? -0.122 1.861 -18.852 1.00 63.66 92 PRO A O 1
ATOM 721 N N . PHE A 1 93 ? -0.721 1.039 -16.856 1.00 64.00 93 PHE A N 1
ATOM 722 C CA . PHE A 1 93 ? -2.067 1.597 -16.824 1.00 64.00 93 PHE A CA 1
ATOM 723 C C . PHE A 1 93 ? -2.482 1.950 -15.391 1.00 64.00 93 PHE A C 1
ATOM 725 O O . PHE A 1 93 ? -2.065 1.305 -14.431 1.00 64.00 93 PHE A O 1
ATOM 732 N N . ILE A 1 94 ? -3.369 2.940 -15.260 1.00 63.53 94 ILE A N 1
ATOM 733 C CA . ILE A 1 94 ? -4.072 3.203 -14.000 1.00 63.53 94 ILE A CA 1
ATOM 734 C C . ILE A 1 94 ? -5.028 2.036 -13.757 1.00 63.53 94 ILE A C 1
ATOM 736 O O . ILE A 1 94 ? -5.905 1.784 -14.587 1.00 63.53 94 ILE A O 1
ATOM 740 N N . SER A 1 95 ? -4.870 1.347 -12.626 1.00 62.56 95 SER A N 1
ATOM 741 C CA . SER A 1 95 ? -5.791 0.295 -12.192 1.00 62.56 95 SER A CA 1
ATOM 742 C C . SER A 1 95 ? -7.226 0.832 -12.173 1.00 62.56 95 SER A C 1
ATOM 744 O O . SER A 1 95 ? -7.568 1.712 -11.384 1.00 62.56 95 SER A O 1
ATOM 746 N N . ASN A 1 96 ? -8.086 0.323 -13.057 1.00 59.56 96 ASN A N 1
ATOM 747 C CA . ASN A 1 96 ? -9.514 0.626 -12.996 1.00 59.56 96 ASN A CA 1
ATOM 748 C C . ASN A 1 96 ? -10.138 -0.180 -11.859 1.00 59.56 96 ASN A C 1
ATOM 750 O O . ASN A 1 96 ? -10.242 -1.394 -11.971 1.00 59.56 96 ASN A O 1
ATOM 754 N N . ASN A 1 97 ? -10.583 0.457 -10.784 1.00 63.09 97 ASN A N 1
ATOM 755 C CA . ASN A 1 97 ? -11.252 -0.283 -9.727 1.00 63.09 97 ASN A CA 1
ATOM 756 C C . ASN A 1 97 ? -12.669 -0.741 -10.156 1.00 63.09 97 ASN A C 1
ATOM 758 O O . ASN A 1 97 ? -13.542 0.111 -10.337 1.00 63.09 97 ASN A O 1
ATOM 762 N N . PRO A 1 98 ? -12.954 -2.055 -10.253 1.00 59.38 98 PRO A N 1
ATOM 763 C CA . PRO A 1 98 ? -14.275 -2.561 -10.629 1.00 59.38 98 PRO A CA 1
ATOM 764 C C . PRO A 1 98 ? -15.341 -2.425 -9.526 1.00 59.38 98 PRO A C 1
ATOM 766 O O . PRO A 1 98 ? -16.516 -2.683 -9.787 1.00 59.38 98 PRO A O 1
ATOM 769 N N . HIS A 1 99 ? -14.968 -2.072 -8.290 1.00 67.62 99 HIS A N 1
ATOM 770 C CA . HIS A 1 99 ? -15.852 -2.161 -7.118 1.00 67.62 99 HIS A CA 1
ATOM 771 C C . HIS A 1 99 ? -16.143 -0.829 -6.418 1.00 67.62 99 HIS A C 1
ATOM 773 O O . HIS A 1 99 ? -16.754 -0.828 -5.356 1.00 67.62 99 HIS A O 1
ATOM 779 N N . ASN A 1 100 ? -15.747 0.305 -7.007 1.00 72.25 100 ASN A N 1
ATOM 780 C CA . ASN A 1 100 ? -15.999 1.653 -6.468 1.00 72.25 100 ASN A CA 1
ATOM 781 C C . ASN A 1 100 ? -15.440 1.909 -5.046 1.00 72.25 100 ASN A C 1
ATOM 783 O O . ASN A 1 100 ? -15.815 2.867 -4.376 1.00 72.25 100 ASN A O 1
ATOM 787 N N . VAL A 1 101 ? -14.530 1.051 -4.591 1.00 78.19 101 VAL A N 1
ATOM 788 C CA . VAL A 1 101 ? -13.678 1.242 -3.411 1.00 78.19 101 VAL A CA 1
ATOM 789 C C . VAL A 1 101 ? -12.653 2.374 -3.675 1.00 78.19 101 VAL A C 1
ATOM 791 O O . VAL A 1 101 ? -12.179 2.552 -4.801 1.00 78.19 101 VAL A O 1
ATOM 794 N N . PRO A 1 102 ? -12.258 3.169 -2.676 1.00 79.50 102 PRO A N 1
ATOM 795 C CA . PRO A 1 102 ? -11.204 4.165 -2.851 1.00 79.50 102 PRO A CA 1
ATOM 796 C C . PRO A 1 102 ? -9.878 3.546 -3.328 1.00 79.50 102 PRO A C 1
ATOM 798 O O . PRO A 1 102 ? -9.372 2.602 -2.722 1.00 79.50 102 PRO A O 1
ATOM 801 N N . LEU A 1 103 ? -9.301 4.092 -4.402 1.00 79.50 103 LEU A N 1
ATOM 802 C CA . LEU A 1 103 ? -7.971 3.718 -4.893 1.00 79.50 103 LEU A CA 1
ATOM 803 C C . LEU A 1 103 ? -6.920 4.686 -4.344 1.00 79.50 103 LEU A C 1
ATOM 805 O O . LEU A 1 103 ? -7.106 5.905 -4.425 1.00 79.50 103 LEU A O 1
ATOM 809 N N . VAL A 1 104 ? -5.833 4.122 -3.821 1.00 81.31 104 VAL A N 1
ATOM 810 C CA . VAL A 1 104 ? -4.636 4.818 -3.364 1.00 81.31 104 VAL A CA 1
ATOM 811 C C . VAL A 1 104 ? -3.448 4.402 -4.215 1.00 81.31 104 VAL A C 1
ATOM 813 O O . VAL A 1 104 ? -3.134 3.216 -4.313 1.00 81.31 104 VAL A O 1
ATOM 816 N N . ALA A 1 105 ? -2.791 5.383 -4.824 1.00 78.25 105 ALA A N 1
ATOM 817 C CA . ALA A 1 105 ? -1.568 5.170 -5.581 1.00 78.25 105 ALA A CA 1
ATOM 818 C C . ALA A 1 105 ? -0.406 5.926 -4.943 1.00 78.25 105 ALA A C 1
ATOM 820 O O . ALA A 1 105 ? -0.533 7.107 -4.606 1.00 78.25 105 ALA A O 1
ATOM 821 N N . ASP A 1 106 ? 0.722 5.241 -4.804 1.00 74.88 106 ASP A N 1
ATOM 822 C CA . ASP A 1 106 ? 2.006 5.875 -4.536 1.00 74.88 106 ASP A CA 1
ATOM 823 C C . ASP A 1 106 ? 2.712 6.171 -5.856 1.00 74.88 106 ASP A C 1
ATOM 825 O O . ASP A 1 106 ? 3.122 5.267 -6.588 1.00 74.88 106 ASP A O 1
ATOM 829 N N . MET A 1 107 ? 2.788 7.464 -6.153 1.00 70.69 107 MET A N 1
ATOM 830 C CA . MET A 1 107 ? 3.334 8.037 -7.376 1.00 70.69 107 MET A CA 1
ATOM 831 C C . MET A 1 107 ? 4.663 8.752 -7.118 1.00 70.69 107 MET A C 1
ATOM 833 O O . MET A 1 107 ? 5.117 9.509 -7.974 1.00 70.69 107 MET A O 1
ATOM 837 N N . SER A 1 108 ? 5.297 8.559 -5.959 1.00 64.25 108 SER A N 1
ATOM 838 C CA . SER A 1 108 ? 6.516 9.266 -5.530 1.00 64.25 108 SER A CA 1
ATOM 839 C C . SER A 1 108 ? 7.592 9.426 -6.609 1.00 64.25 108 SER A 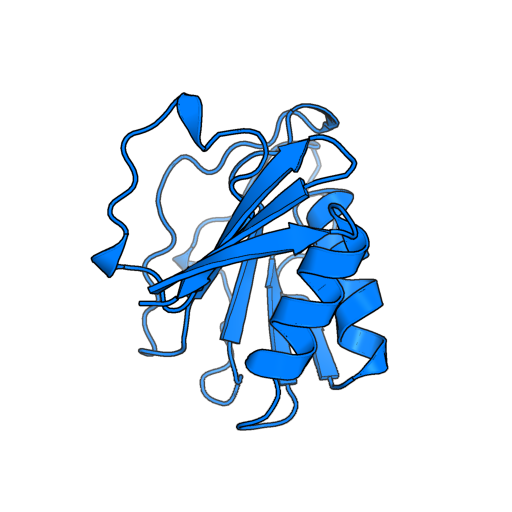C 1
ATOM 841 O O . SER A 1 108 ? 8.115 10.519 -6.807 1.00 64.25 108 SER A O 1
ATOM 843 N N . SER A 1 109 ? 7.859 8.379 -7.386 1.00 61.19 109 SER A N 1
ATOM 844 C CA . SER A 1 109 ? 8.857 8.398 -8.464 1.00 61.19 109 SER A CA 1
ATOM 845 C C . SER A 1 109 ? 8.330 8.871 -9.834 1.00 61.19 109 SER A C 1
ATOM 847 O O . SER A 1 109 ? 9.120 9.109 -10.744 1.00 61.19 109 SER A O 1
ATOM 849 N N . SER A 1 110 ? 7.010 9.024 -10.004 1.00 55.62 110 SER A N 1
ATOM 850 C CA . SER A 1 110 ? 6.343 9.351 -11.284 1.00 55.62 110 SER A CA 1
ATOM 851 C C . SER A 1 110 ? 5.527 10.646 -11.285 1.00 55.62 110 SER A C 1
ATOM 853 O O . SER A 1 110 ? 5.095 11.091 -12.351 1.00 55.62 110 SER A O 1
ATOM 855 N N . THR A 1 111 ? 5.376 11.301 -10.129 1.00 52.44 111 THR A N 1
ATOM 856 C CA . THR A 1 111 ? 4.516 12.488 -9.925 1.00 52.44 111 THR A CA 1
ATOM 857 C C . THR A 1 111 ? 4.859 13.652 -10.869 1.00 52.44 111 THR A C 1
ATOM 859 O O . THR A 1 111 ? 3.995 14.456 -11.204 1.00 52.44 111 THR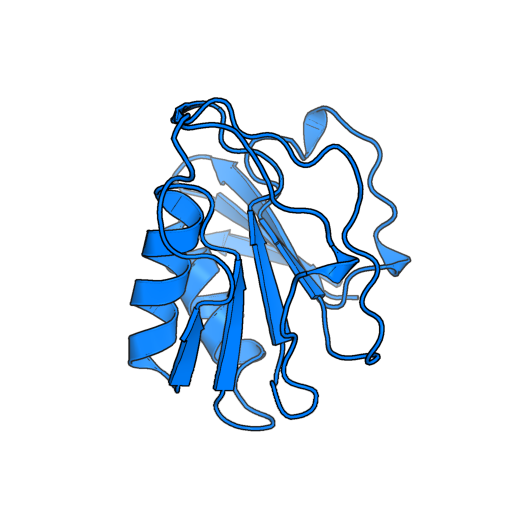 A O 1
ATOM 862 N N . MET A 1 112 ? 6.110 13.749 -11.334 1.00 47.94 112 MET A N 1
ATOM 863 C CA . MET A 1 112 ? 6.571 14.809 -12.246 1.00 47.94 112 MET A CA 1
ATOM 864 C C . MET A 1 112 ? 6.757 14.367 -13.705 1.00 47.94 112 MET A C 1
ATOM 866 O O . MET A 1 112 ? 7.131 15.188 -14.540 1.00 47.94 112 MET A O 1
ATOM 870 N N . ILE A 1 113 ? 6.512 13.094 -14.028 1.00 46.56 113 ILE A N 1
ATOM 871 C CA . ILE A 1 113 ? 6.831 12.517 -15.345 1.00 46.56 113 ILE A CA 1
ATOM 872 C C . ILE A 1 113 ? 5.563 12.254 -16.169 1.00 46.56 113 ILE A C 1
ATOM 874 O O . ILE A 1 113 ? 5.596 12.361 -17.395 1.00 46.56 113 ILE A O 1
ATOM 878 N N . LYS A 1 114 ? 4.426 11.957 -15.526 1.00 48.97 114 LYS A N 1
ATOM 879 C CA . LYS A 1 114 ? 3.173 11.613 -16.214 1.00 48.97 114 LYS A CA 1
ATOM 880 C C . LYS A 1 114 ? 2.022 12.527 -15.810 1.00 48.97 114 LYS A C 1
ATOM 882 O O . LYS A 1 114 ? 1.854 12.865 -14.645 1.00 48.97 114 LYS A O 1
ATOM 887 N N . SER A 1 115 ? 1.181 12.888 -16.779 1.00 42.91 115 SER A N 1
ATOM 888 C CA . SER A 1 115 ? -0.115 13.510 -16.501 1.00 42.91 115 SER A CA 1
ATOM 889 C C . SER A 1 115 ? -1.069 12.459 -15.931 1.00 42.91 115 SER A C 1
ATOM 891 O O . SER A 1 115 ? -1.492 11.551 -16.646 1.00 42.91 115 SER A O 1
ATOM 893 N N . VAL A 1 116 ? -1.401 12.572 -14.645 1.00 53.47 116 VAL A N 1
ATOM 894 C CA . VAL A 1 116 ? -2.290 11.636 -13.944 1.00 53.47 116 VAL A CA 1
ATOM 895 C C . VAL A 1 116 ? -3.721 12.181 -13.923 1.00 53.47 116 VAL A C 1
ATOM 897 O O . VAL A 1 116 ? -3.960 13.350 -13.615 1.00 53.47 116 VAL A O 1
ATOM 900 N N . TYR A 1 117 ? -4.700 11.333 -14.254 1.00 52.50 117 TYR A N 1
ATOM 901 C CA . TYR A 1 117 ? -6.120 11.656 -14.093 1.00 52.50 117 TYR A CA 1
ATOM 902 C C . TYR A 1 117 ? -6.526 11.482 -12.630 1.00 52.50 117 TYR A C 1
ATOM 904 O O . TYR A 1 117 ? -7.004 10.424 -12.223 1.00 52.50 117 TYR A O 1
ATOM 912 N N . VAL A 1 118 ? -6.343 12.561 -11.873 1.00 53.00 118 VAL A N 1
ATOM 913 C CA . VAL A 1 118 ? -6.612 12.682 -10.434 1.00 53.00 118 VAL A CA 1
ATOM 914 C C . VAL A 1 118 ? -8.014 12.123 -10.116 1.00 53.00 118 VAL A C 1
ATOM 916 O O . VAL A 1 118 ? -8.144 11.254 -9.270 1.00 53.00 118 VAL A O 1
ATOM 919 N N . SER A 1 119 ? -9.048 12.441 -10.909 1.00 57.91 119 SER A N 1
ATOM 920 C CA . SER A 1 119 ? -10.446 12.000 -10.701 1.00 57.91 119 SER A CA 1
ATOM 921 C C . SER A 1 119 ? -10.708 10.485 -10.605 1.00 57.91 119 SER A C 1
ATOM 923 O O . SER A 1 119 ? -11.815 10.095 -10.241 1.00 57.91 119 SER A O 1
ATOM 925 N N . LYS A 1 120 ? -9.738 9.627 -10.945 1.00 59.53 120 LYS A N 1
ATOM 926 C CA . LYS A 1 120 ? -9.843 8.167 -10.792 1.00 59.53 120 LYS A CA 1
ATOM 927 C C . LYS A 1 120 ? -9.411 7.654 -9.414 1.00 59.53 120 LYS A C 1
ATOM 929 O O . LYS A 1 120 ? -9.639 6.483 -9.115 1.00 59.53 120 LYS A O 1
ATOM 934 N N . PHE A 1 121 ? -8.794 8.498 -8.592 1.00 56.66 121 PHE A N 1
ATOM 935 C CA . PHE A 1 121 ? -8.273 8.131 -7.279 1.00 56.66 121 PHE A CA 1
ATOM 936 C C . PHE A 1 121 ? -9.184 8.647 -6.161 1.00 56.66 121 PHE A C 1
ATOM 938 O O . PHE A 1 121 ? -9.851 9.665 -6.301 1.00 56.66 121 PHE A O 1
ATOM 945 N N . GLY A 1 122 ? -9.229 7.932 -5.035 1.00 57.69 122 GLY A N 1
ATOM 946 C CA . GLY A 1 122 ? -9.824 8.464 -3.799 1.00 57.69 122 GLY A CA 1
ATOM 947 C C . GLY A 1 122 ? -8.788 9.207 -2.949 1.00 57.69 122 GLY A C 1
ATOM 948 O O . GLY A 1 122 ? -9.119 10.055 -2.120 1.00 57.69 122 GLY A O 1
ATOM 949 N N . LEU A 1 123 ? -7.513 8.865 -3.123 1.00 60.19 123 LEU A N 1
ATOM 950 C CA . LEU A 1 123 ? -6.373 9.523 -2.501 1.00 60.19 123 LEU A CA 1
ATOM 951 C C . LEU A 1 123 ? -5.142 9.245 -3.359 1.00 60.19 123 LEU A C 1
ATOM 953 O O . LEU A 1 123 ? -4.815 8.091 -3.602 1.00 60.19 123 LEU A O 1
ATOM 957 N N . GLU A 1 124 ? -4.442 10.277 -3.791 1.00 62.12 124 GLU A N 1
ATOM 958 C CA . GLU A 1 124 ? -3.137 10.126 -4.428 1.00 62.12 124 GLU A CA 1
ATOM 959 C C . GLU A 1 124 ? -2.057 10.531 -3.426 1.00 62.12 124 GLU A C 1
ATOM 961 O O . GLU A 1 124 ? -2.175 11.552 -2.740 1.00 62.12 124 GLU A O 1
ATOM 966 N N . SER A 1 125 ? -1.022 9.703 -3.303 1.00 58.81 125 SER A N 1
ATOM 967 C CA . SER A 1 125 ? 0.148 10.002 -2.485 1.00 58.81 125 SER A CA 1
ATOM 968 C C . SER A 1 125 ? 1.370 10.159 -3.372 1.00 58.81 125 SER A C 1
ATOM 970 O O . SER A 1 125 ? 1.650 9.317 -4.222 1.00 58.81 125 SER A O 1
ATOM 972 N N . ALA A 1 126 ? 2.093 11.248 -3.160 1.00 57.75 126 ALA A N 1
ATOM 973 C CA . ALA A 1 126 ? 3.311 11.579 -3.869 1.00 57.75 126 ALA A CA 1
ATOM 974 C C . ALA A 1 126 ? 4.365 12.019 -2.857 1.00 57.75 126 ALA A C 1
ATOM 976 O O . ALA A 1 126 ? 4.089 12.839 -1.986 1.00 57.75 126 ALA A O 1
ATOM 977 N N . ILE A 1 127 ? 5.583 11.508 -2.966 1.00 58.53 127 ILE A N 1
ATOM 978 C CA . ILE A 1 127 ? 6.703 11.915 -2.112 1.00 58.53 127 ILE A CA 1
ATOM 979 C C . ILE A 1 127 ? 7.595 12.826 -2.948 1.00 58.53 127 ILE A C 1
ATOM 981 O O . ILE A 1 127 ? 8.049 12.437 -4.019 1.00 58.53 127 ILE A O 1
ATOM 985 N N . LEU A 1 128 ? 7.807 14.061 -2.488 1.00 49.25 128 LEU A N 1
ATOM 986 C CA . LEU A 1 128 ? 8.597 15.060 -3.218 1.00 49.25 128 LEU A CA 1
ATOM 987 C C . LEU A 1 128 ? 10.090 14.993 -2.837 1.00 49.25 128 LEU A C 1
ATOM 989 O O . LEU A 1 128 ? 10.950 15.440 -3.591 1.00 49.25 128 LEU A O 1
ATOM 993 N N . SER A 1 129 ? 10.391 14.479 -1.640 1.00 48.41 129 SER A N 1
ATOM 994 C CA . SER A 1 129 ? 11.727 14.302 -1.052 1.00 48.41 129 SER A CA 1
ATOM 995 C C . SER A 1 129 ? 11.607 13.410 0.195 1.00 48.41 129 SER A C 1
ATOM 997 O O . SER A 1 129 ? 10.521 13.352 0.770 1.00 48.41 129 SER A O 1
ATOM 999 N N . ASP A 1 130 ? 12.705 12.811 0.678 1.00 54.12 130 ASP A N 1
ATOM 1000 C CA . ASP A 1 130 ? 12.775 11.986 1.908 1.00 54.12 130 ASP A CA 1
ATOM 1001 C C . ASP A 1 130 ? 12.114 12.620 3.152 1.00 54.12 130 ASP A C 1
ATOM 1003 O O . ASP A 1 130 ? 11.819 11.937 4.130 1.00 54.12 130 ASP A O 1
ATOM 1007 N N . TYR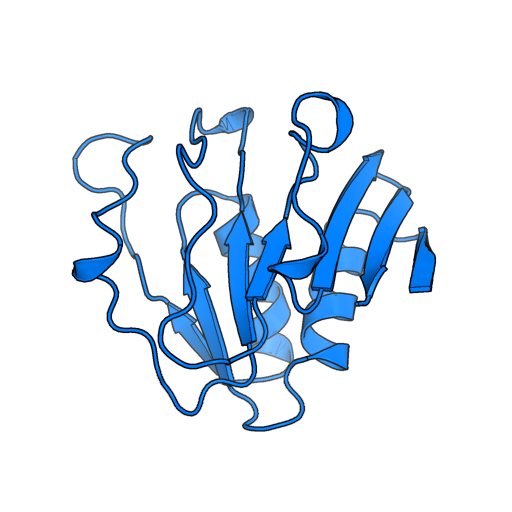 A 1 131 ? 11.861 13.932 3.126 1.00 48.34 131 TYR A N 1
ATOM 1008 C CA . TYR A 1 131 ? 11.281 14.694 4.229 1.00 48.34 131 TYR A CA 1
ATOM 1009 C C . TYR A 1 131 ? 9.844 15.176 3.994 1.00 48.34 131 TYR A C 1
ATOM 1011 O O . TYR A 1 131 ? 9.155 15.470 4.974 1.00 48.34 131 TYR A O 1
ATOM 1019 N N . ILE A 1 132 ? 9.385 15.283 2.740 1.00 57.50 132 ILE A N 1
ATOM 1020 C CA . ILE A 1 132 ? 8.112 15.934 2.391 1.00 57.50 132 ILE A CA 1
ATOM 1021 C C . ILE A 1 132 ? 7.244 15.007 1.547 1.00 57.50 132 ILE A C 1
ATOM 1023 O O . ILE A 1 132 ? 7.594 14.651 0.419 1.00 57.50 132 ILE A O 1
ATOM 1027 N N . SER A 1 133 ? 6.058 14.732 2.078 1.00 62.53 133 SER A N 1
ATOM 1028 C CA . SER A 1 133 ? 5.011 13.960 1.418 1.00 62.53 133 SER A CA 1
ATOM 1029 C C . SER A 1 133 ? 3.835 14.863 1.068 1.00 62.53 133 SER A C 1
ATOM 1031 O O . SER A 1 133 ? 3.431 15.731 1.846 1.00 62.53 133 SER A O 1
ATOM 1033 N N . ILE A 1 134 ? 3.286 14.653 -0.120 1.00 65.25 134 ILE A N 1
ATOM 1034 C CA . ILE A 1 134 ? 2.111 15.321 -0.660 1.00 65.25 134 ILE A CA 1
ATOM 1035 C C . ILE A 1 134 ? 0.981 14.300 -0.701 1.00 65.25 134 ILE A C 1
ATOM 1037 O O . ILE A 1 134 ? 1.097 13.237 -1.309 1.00 65.25 134 ILE A O 1
ATOM 1041 N N . LEU A 1 135 ? -0.127 14.641 -0.054 1.00 63.78 135 LEU A N 1
ATOM 1042 C CA . LEU A 1 135 ? -1.362 13.870 -0.109 1.00 63.78 135 LEU A CA 1
ATOM 1043 C C . LEU A 1 135 ? -2.424 14.694 -0.825 1.00 63.78 135 LEU A C 1
ATOM 1045 O O . LEU A 1 135 ? -2.776 15.797 -0.397 1.00 63.78 135 LEU A O 1
ATOM 1049 N N . ILE A 1 136 ? -2.939 14.149 -1.920 1.00 64.75 136 ILE A N 1
ATOM 1050 C CA . ILE A 1 136 ? -4.003 14.747 -2.716 1.00 64.75 136 ILE A CA 1
ATOM 1051 C C . ILE A 1 136 ? -5.278 13.951 -2.449 1.00 64.75 136 ILE A C 1
ATOM 1053 O O . ILE A 1 136 ? -5.470 12.846 -2.950 1.00 64.75 136 ILE A O 1
ATOM 1057 N N . PHE A 1 137 ? -6.152 14.523 -1.625 1.00 61.81 137 PHE A N 1
ATOM 1058 C CA . PHE A 1 137 ? -7.484 13.988 -1.353 1.00 61.81 137 PHE A CA 1
ATOM 1059 C C . PHE A 1 137 ? -8.458 14.505 -2.410 1.00 61.81 137 PHE A C 1
ATOM 1061 O O . PHE A 1 137 ? -8.475 15.711 -2.687 1.00 61.81 137 PHE A O 1
ATOM 1068 N N . ILE A 1 138 ? -9.284 13.621 -2.958 1.00 58.59 138 ILE A N 1
ATOM 1069 C CA . ILE A 1 138 ? -10.278 13.934 -3.993 1.00 58.59 138 ILE A CA 1
ATOM 1070 C C . ILE A 1 138 ? -11.663 13.650 -3.443 1.00 58.59 138 ILE A C 1
ATOM 1072 O O . ILE A 1 138 ? -11.807 12.623 -2.739 1.00 58.59 138 ILE A O 1
#